Protein AF-A0A918PN76-F1 (afdb_monomer_lite)

InterPro domains:
  IPR032578 Protein of unknown function DUF4919 [PF16266] (58-131)

Foldseek 3Di:
DDDDDDDDDDDDDDDDDDDDDDDDDDDDDDDDDDDDDDDPPDPPPPPDDQDPLQPQQVVQADQQDQVRAREQQDQAPVVSVVNVVSVCVSVQWAFDDWDWDDDPQWIKIWTFTANPVPRDTGIGIYTPRNHPPPPD

Organism: NCBI:txid1256513

pLDDT: mean 77.11, std 23.77, range [35.56, 98.69]

Structure (mmCIF, N/CA/C/O backbone):
data_AF-A0A918PN76-F1
#
_entry.id   AF-A0A918PN76-F1
#
loop_
_atom_site.group_PDB
_atom_site.id
_atom_site.type_symbol
_atom_site.label_atom_id
_atom_site.label_alt_id
_atom_site.label_comp_id
_atom_site.label_asym_id
_atom_site.label_entity_id
_atom_site.label_seq_id
_atom_site.pdbx_PDB_ins_code
_atom_site.Cartn_x
_atom_site.Cartn_y
_atom_site.Cartn_z
_atom_site.occupancy
_atom_site.B_iso_or_equiv
_atom_site.auth_seq_id
_atom_site.auth_comp_id
_atom_site.auth_asym_id
_atom_site.auth_atom_id
_atom_site.pdbx_PDB_model_num
ATOM 1 N N . MET A 1 1 ? 35.499 -29.629 -11.070 1.00 46.00 1 MET A N 1
ATOM 2 C CA . MET A 1 1 ? 34.924 -28.483 -10.336 1.00 46.00 1 MET A CA 1
ATOM 3 C C . MET A 1 1 ? 33.610 -28.956 -9.753 1.00 46.00 1 MET A C 1
ATOM 5 O O . MET A 1 1 ? 32.691 -29.232 -10.508 1.00 46.00 1 MET A O 1
ATOM 9 N N . VAL A 1 2 ? 33.601 -29.216 -8.449 1.00 41.53 2 VAL A N 1
ATOM 10 C CA . VAL A 1 2 ? 32.483 -29.831 -7.723 1.00 41.53 2 VAL A CA 1
ATOM 11 C C . VAL A 1 2 ? 31.626 -28.704 -7.151 1.00 41.53 2 VAL A C 1
ATOM 13 O O . VAL A 1 2 ? 32.157 -27.819 -6.484 1.00 41.53 2 VAL A O 1
ATOM 16 N N . TYR A 1 3 ? 30.331 -28.716 -7.469 1.00 43.75 3 TYR A N 1
ATOM 17 C CA . TYR A 1 3 ? 29.317 -27.878 -6.834 1.00 43.75 3 TYR A CA 1
ATOM 18 C C . TYR A 1 3 ? 29.061 -28.418 -5.427 1.00 43.75 3 TYR A C 1
ATOM 20 O O . TYR A 1 3 ? 28.580 -29.539 -5.288 1.00 43.75 3 TYR A O 1
ATOM 28 N N . ASP A 1 4 ? 29.357 -27.619 -4.408 1.00 40.03 4 ASP A N 1
ATOM 29 C CA . ASP A 1 4 ? 28.970 -27.902 -3.028 1.00 40.03 4 ASP A CA 1
ATOM 30 C C . ASP A 1 4 ? 28.510 -26.588 -2.385 1.00 40.03 4 ASP A C 1
ATOM 32 O O . ASP A 1 4 ? 29.294 -25.777 -1.896 1.00 40.03 4 ASP A O 1
ATOM 36 N N . GLY A 1 5 ? 27.216 -26.312 -2.533 1.00 43.31 5 GLY A N 1
ATOM 37 C CA . GLY A 1 5 ? 26.545 -25.108 -2.051 1.00 43.31 5 GLY A CA 1
ATOM 38 C C . GLY A 1 5 ? 25.352 -25.513 -1.202 1.00 43.31 5 GLY A C 1
ATOM 39 O O . GLY A 1 5 ? 24.211 -25.465 -1.650 1.00 43.31 5 GLY A O 1
ATOM 40 N N . ILE A 1 6 ? 25.648 -25.991 0.003 1.00 51.38 6 ILE A N 1
ATOM 41 C CA . ILE A 1 6 ? 24.694 -26.469 1.002 1.00 51.38 6 ILE A CA 1
ATOM 42 C C . ILE A 1 6 ? 23.685 -25.362 1.346 1.00 51.38 6 ILE A C 1
ATOM 44 O O . ILE A 1 6 ? 24.039 -24.317 1.894 1.00 51.38 6 ILE A O 1
ATOM 48 N N . MET A 1 7 ? 22.406 -25.631 1.062 1.00 40.00 7 MET A N 1
ATOM 49 C CA . MET A 1 7 ? 21.265 -24.864 1.558 1.00 40.00 7 MET A CA 1
ATOM 50 C C . MET A 1 7 ? 21.277 -24.821 3.092 1.00 40.00 7 MET A C 1
ATOM 52 O O . MET A 1 7 ? 21.154 -25.851 3.758 1.00 40.00 7 MET A O 1
ATOM 56 N N . ARG A 1 8 ? 21.336 -23.620 3.672 1.00 44.50 8 ARG A N 1
ATOM 57 C CA . ARG A 1 8 ? 20.983 -23.394 5.080 1.00 44.50 8 ARG A CA 1
ATOM 58 C C . ARG A 1 8 ? 19.492 -23.071 5.181 1.00 44.50 8 ARG A C 1
ATOM 60 O O . ARG A 1 8 ? 19.080 -21.925 5.047 1.00 44.50 8 ARG A O 1
ATOM 67 N N . MET A 1 9 ? 18.689 -24.101 5.447 1.00 35.56 9 MET A N 1
ATOM 68 C CA . MET A 1 9 ? 17.314 -23.966 5.940 1.00 35.56 9 MET A CA 1
ATOM 69 C C . MET A 1 9 ? 17.349 -23.401 7.365 1.00 35.56 9 MET A C 1
ATOM 71 O O . MET A 1 9 ? 17.736 -24.097 8.304 1.00 35.56 9 MET A O 1
ATOM 75 N N . SER A 1 10 ? 16.947 -22.141 7.531 1.00 38.66 10 SER A N 1
ATOM 76 C CA . SER A 1 10 ? 16.732 -21.549 8.852 1.00 38.66 10 SER A CA 1
ATOM 77 C C . SER A 1 10 ? 15.364 -21.987 9.375 1.00 38.66 10 SER A C 1
ATOM 79 O O . SER A 1 10 ? 14.321 -21.529 8.913 1.00 38.66 10 SER A O 1
ATOM 81 N N . ARG A 1 11 ? 15.369 -22.940 10.309 1.00 47.28 11 ARG A N 1
ATOM 82 C CA . ARG A 1 11 ? 14.198 -23.329 11.099 1.00 47.28 11 ARG A CA 1
ATOM 83 C C . ARG A 1 11 ? 14.066 -22.329 12.244 1.00 47.28 11 ARG A C 1
ATOM 85 O O . ARG A 1 11 ? 14.839 -22.400 13.196 1.00 47.28 11 ARG A O 1
ATOM 92 N N . ILE A 1 12 ? 13.109 -21.408 12.161 1.00 42.97 12 ILE A N 1
ATOM 93 C CA . ILE A 1 12 ? 12.732 -20.583 13.312 1.00 42.97 12 ILE A CA 1
ATOM 94 C C . ILE A 1 12 ? 11.656 -21.341 14.085 1.00 42.97 12 ILE A C 1
ATOM 96 O O . ILE A 1 12 ? 10.514 -21.483 13.656 1.00 42.97 12 ILE A O 1
ATOM 100 N N . THR A 1 13 ? 12.097 -21.896 15.207 1.00 41.94 13 THR A N 1
ATOM 101 C CA . THR A 1 13 ? 11.299 -22.585 16.214 1.00 41.94 13 THR A CA 1
ATOM 102 C C . THR A 1 13 ? 10.292 -21.628 16.851 1.00 41.94 13 THR A C 1
ATOM 104 O O . THR A 1 13 ? 10.656 -20.581 17.380 1.00 41.94 13 THR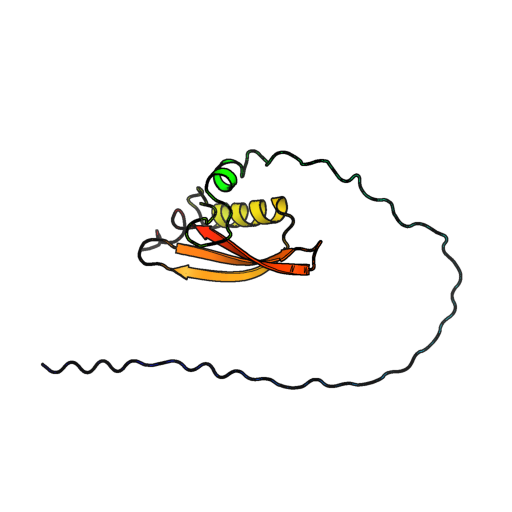 A O 1
ATOM 107 N N . LEU A 1 14 ? 9.026 -22.040 16.821 1.00 44.12 14 LEU A N 1
ATOM 108 C CA . LEU A 1 14 ? 7.902 -21.480 17.563 1.00 44.12 14 LEU A CA 1
ATOM 109 C C . LEU A 1 14 ? 8.144 -21.658 19.075 1.00 44.12 14 LEU A C 1
ATOM 111 O O . LEU A 1 14 ? 8.306 -22.789 19.533 1.00 44.12 14 LEU A O 1
ATOM 115 N N . ALA A 1 15 ? 8.143 -20.575 19.853 1.00 49.81 15 ALA A N 1
ATOM 116 C CA . ALA A 1 15 ? 8.140 -20.638 21.315 1.00 49.81 15 ALA A CA 1
ATOM 117 C C . ALA A 1 15 ? 6.801 -20.114 21.853 1.00 49.81 15 ALA A C 1
ATOM 119 O O . ALA A 1 15 ? 6.561 -18.913 21.935 1.00 49.81 15 ALA A O 1
ATOM 120 N N . PHE A 1 16 ? 5.926 -21.060 22.191 1.00 42.28 16 PHE A N 1
ATOM 121 C CA . PHE A 1 16 ? 4.761 -20.878 23.052 1.00 42.28 16 PHE A CA 1
ATOM 122 C C . PHE A 1 16 ? 5.245 -20.790 24.502 1.00 42.28 16 PHE A C 1
ATOM 124 O O . PHE A 1 16 ? 5.805 -21.772 24.991 1.00 42.28 16 PHE A O 1
ATOM 131 N N . THR A 1 17 ? 4.965 -19.693 25.214 1.00 40.66 17 THR A N 1
ATOM 132 C CA . THR A 1 17 ? 5.118 -19.684 26.677 1.00 40.66 17 THR A CA 1
ATOM 133 C C . THR A 1 17 ? 4.065 -18.822 27.381 1.00 40.66 17 THR A C 1
ATOM 135 O O . THR A 1 17 ? 4.049 -17.604 27.262 1.00 40.66 17 THR A O 1
ATOM 138 N N . ALA A 1 18 ? 3.253 -19.544 28.158 1.00 47.88 18 ALA A N 1
ATOM 139 C CA . ALA A 1 18 ? 2.610 -19.234 29.439 1.00 47.88 18 ALA A CA 1
ATOM 140 C C . ALA A 1 18 ? 1.563 -18.108 29.565 1.00 47.88 18 ALA A C 1
ATOM 142 O O . ALA A 1 18 ? 1.856 -16.932 29.755 1.00 47.88 18 ALA A O 1
ATOM 143 N N . PHE A 1 19 ? 0.318 -18.575 29.672 1.00 36.75 19 PHE A N 1
ATOM 144 C CA . PHE A 1 19 ? -0.790 -17.968 30.404 1.00 36.75 19 PHE A CA 1
ATOM 145 C C . PHE A 1 19 ? -0.512 -18.042 31.920 1.00 36.75 19 PHE A C 1
ATOM 147 O O . PHE A 1 19 ? -0.286 -19.134 32.444 1.00 36.75 19 PHE A O 1
ATOM 154 N N . VAL A 1 20 ? -0.554 -16.911 32.634 1.00 51.00 20 VAL A N 1
ATOM 155 C CA . VAL A 1 20 ? -0.624 -16.870 34.106 1.00 51.00 20 VAL A CA 1
ATOM 156 C C . VAL A 1 20 ? -1.899 -16.136 34.506 1.00 51.00 20 VAL A C 1
ATOM 158 O O . VAL A 1 20 ? -2.064 -14.948 34.241 1.00 51.00 20 VAL A O 1
ATOM 161 N N . LEU A 1 21 ? -2.797 -16.884 35.144 1.00 44.28 21 LEU A N 1
ATOM 162 C CA . LEU A 1 21 ? -4.019 -16.411 35.780 1.00 44.28 21 LEU A CA 1
ATOM 163 C C . LEU A 1 21 ? -3.691 -15.975 37.215 1.00 44.28 21 LEU A C 1
ATOM 165 O O . LEU A 1 21 ? -3.164 -16.774 37.988 1.00 44.28 21 LEU A O 1
ATOM 169 N N . ALA A 1 22 ? -4.053 -14.751 37.592 1.00 45.09 22 ALA A N 1
ATOM 170 C CA . ALA A 1 22 ? -4.112 -14.331 38.990 1.00 45.09 22 ALA A CA 1
ATOM 171 C C . ALA A 1 22 ? -5.427 -13.572 39.251 1.00 45.09 22 ALA A C 1
ATOM 173 O O . ALA A 1 22 ? -5.729 -12.633 38.512 1.00 45.09 22 ALA A O 1
ATOM 174 N N . PRO A 1 23 ? -6.217 -13.945 40.276 1.00 50.72 23 PRO A N 1
ATOM 175 C CA . PRO A 1 23 ? -7.372 -13.174 40.710 1.00 50.72 23 PRO A CA 1
ATOM 176 C C . PRO A 1 23 ? -6.929 -12.113 41.725 1.00 50.72 23 PRO A C 1
ATOM 178 O O . PRO A 1 23 ? -6.271 -12.431 42.714 1.00 50.72 23 PRO A O 1
ATOM 181 N N . MET A 1 24 ? -7.319 -10.855 41.518 1.00 47.19 24 MET A N 1
ATOM 182 C CA . MET A 1 24 ? -7.254 -9.835 42.564 1.00 47.19 24 MET A CA 1
ATOM 183 C C . MET A 1 24 ? -8.592 -9.122 42.710 1.00 47.19 24 MET A C 1
ATOM 185 O O . MET A 1 24 ? -9.282 -8.806 41.745 1.00 47.19 24 MET A O 1
ATOM 189 N N . SER A 1 25 ? -8.946 -8.977 43.979 1.00 47.06 25 SER A N 1
ATOM 190 C CA . SER A 1 25 ? -10.267 -8.733 44.521 1.00 47.06 25 SER A CA 1
ATOM 191 C C . SER A 1 25 ? -10.887 -7.394 44.142 1.00 47.06 25 SER A C 1
ATOM 193 O O . SER A 1 25 ? -10.232 -6.357 44.055 1.00 47.06 25 SER A O 1
ATOM 195 N N . ILE A 1 26 ? -12.210 -7.453 44.036 1.00 48.50 26 ILE A N 1
ATOM 196 C CA . ILE A 1 26 ? -13.152 -6.339 44.004 1.00 48.50 26 ILE A CA 1
ATOM 197 C C . ILE A 1 26 ? -12.995 -5.503 45.281 1.00 48.50 26 ILE A C 1
ATOM 199 O O . ILE A 1 26 ? -13.172 -6.013 46.387 1.00 48.50 26 ILE A O 1
ATOM 203 N N . SER A 1 27 ? -12.727 -4.207 45.124 1.00 50.84 27 SER A N 1
ATOM 204 C CA . SER A 1 27 ? -12.984 -3.204 46.158 1.00 50.84 27 SER A CA 1
ATOM 205 C C . SER A 1 27 ? -13.986 -2.202 45.597 1.00 50.84 27 SER A C 1
ATOM 207 O O . SER A 1 27 ? -13.683 -1.432 44.685 1.00 50.84 27 SER A O 1
ATOM 209 N N . ALA A 1 28 ? -15.217 -2.277 46.100 1.00 42.75 28 ALA A N 1
ATOM 210 C CA . ALA A 1 28 ? -16.298 -1.372 45.756 1.00 42.75 28 ALA A CA 1
ATOM 211 C C . ALA A 1 28 ? -16.092 -0.026 46.467 1.00 42.75 28 ALA A C 1
ATOM 213 O O . ALA A 1 28 ? -16.050 0.041 47.695 1.00 42.75 28 ALA A O 1
ATOM 214 N N . ARG A 1 29 ? -16.012 1.060 45.696 1.00 59.09 29 ARG A N 1
ATOM 215 C CA . ARG A 1 29 ? -16.248 2.425 46.181 1.00 59.09 29 ARG A CA 1
ATOM 216 C C . ARG A 1 29 ? -17.569 2.919 45.589 1.00 59.09 29 ARG A C 1
ATOM 218 O O . ARG A 1 29 ? -17.695 2.891 44.367 1.00 59.09 29 ARG A O 1
ATOM 225 N N . PRO A 1 30 ? -18.528 3.395 46.399 1.00 50.41 30 PRO A N 1
ATOM 226 C CA . PRO A 1 30 ? -19.663 4.137 45.885 1.00 50.41 30 PRO A CA 1
ATOM 227 C C . PRO A 1 30 ? -19.267 5.615 45.784 1.00 50.41 30 PRO A C 1
ATOM 229 O O . PRO A 1 30 ? -18.842 6.222 46.767 1.00 50.41 30 PRO A O 1
ATOM 232 N N . ALA A 1 31 ? -19.403 6.201 44.601 1.00 51.53 31 ALA A N 1
ATOM 233 C CA . ALA A 1 31 ? -19.456 7.647 44.439 1.00 51.53 31 ALA A CA 1
ATOM 234 C C . ALA A 1 31 ? -20.526 7.972 43.394 1.00 51.53 31 ALA A C 1
ATOM 236 O O . ALA A 1 31 ? -20.573 7.381 42.319 1.00 51.53 31 ALA A O 1
ATOM 237 N N . LEU A 1 32 ? -21.431 8.846 43.814 1.00 44.53 32 LEU A N 1
ATOM 238 C CA . LEU A 1 32 ? -22.653 9.282 43.160 1.00 44.53 32 LEU A CA 1
ATOM 239 C C . LEU A 1 32 ? -22.444 9.870 41.753 1.00 44.53 32 LEU A C 1
ATOM 241 O O . LEU A 1 32 ? -21.602 10.737 41.570 1.00 44.53 32 LEU A O 1
ATOM 245 N N . ALA A 1 33 ? -23.321 9.426 40.849 1.00 48.94 33 ALA A N 1
ATOM 246 C CA . ALA A 1 33 ? -24.021 10.170 39.797 1.00 48.94 33 ALA A CA 1
ATOM 247 C C . ALA A 1 33 ? -23.233 11.132 38.886 1.00 48.94 33 ALA A C 1
ATOM 249 O O . ALA A 1 33 ? -22.952 12.260 39.273 1.00 48.94 33 ALA A O 1
ATOM 250 N N . GLU A 1 34 ? -23.142 10.767 37.603 1.00 50.19 34 GLU A N 1
ATOM 251 C CA . GLU A 1 34 ? -23.451 11.701 36.514 1.00 50.19 34 GLU A CA 1
ATOM 252 C C . GLU A 1 34 ? -24.435 11.038 35.526 1.00 50.19 34 GLU A C 1
ATOM 254 O O . GLU A 1 34 ? -24.332 9.832 35.273 1.00 50.19 34 GLU A O 1
ATOM 259 N N . PRO A 1 35 ? -25.446 11.783 35.045 1.00 53.50 35 PRO A N 1
ATOM 260 C CA . PRO A 1 35 ? -26.540 11.266 34.236 1.00 53.50 35 PRO A CA 1
ATOM 261 C C . PRO A 1 35 ? -26.137 11.079 32.769 1.00 53.50 35 PRO A C 1
ATOM 263 O O . PRO A 1 35 ? -25.504 11.940 32.168 1.00 53.50 35 PRO A O 1
ATOM 266 N N . ASP A 1 36 ? -26.565 9.950 32.212 1.00 52.66 36 ASP A N 1
ATOM 267 C CA . A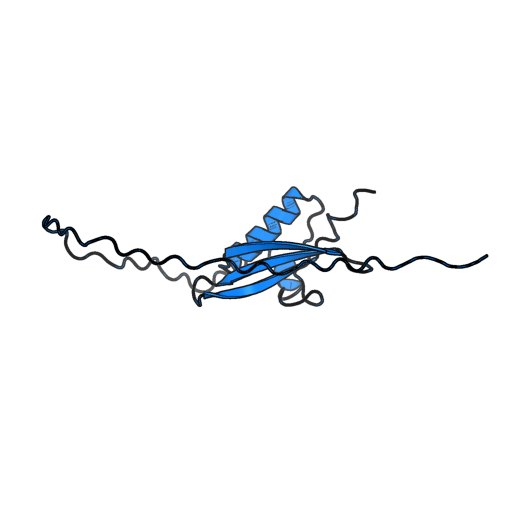SP A 1 36 ? -27.163 9.819 30.879 1.00 52.66 36 ASP A CA 1
ATOM 268 C C . ASP A 1 36 ? -26.623 10.762 29.780 1.00 52.66 36 ASP A C 1
ATOM 270 O O . ASP A 1 36 ? -27.219 11.789 29.455 1.00 52.66 36 ASP A O 1
ATOM 274 N N . ALA A 1 37 ? -25.483 10.403 29.180 1.00 49.66 37 ALA A N 1
ATOM 275 C CA . ALA A 1 37 ? -25.040 10.986 27.912 1.00 49.66 37 ALA A CA 1
ATOM 276 C C . ALA A 1 37 ? -24.116 10.036 27.131 1.00 49.66 37 ALA A C 1
ATOM 278 O O . ALA A 1 37 ? -22.916 10.262 26.986 1.00 49.66 37 ALA A O 1
ATOM 279 N N . ALA A 1 38 ? -24.692 8.986 26.553 1.00 51.88 38 ALA A N 1
ATOM 280 C CA . ALA A 1 38 ? -24.213 8.449 25.283 1.00 51.88 38 ALA A CA 1
ATOM 281 C C . ALA A 1 38 ? -25.439 8.097 24.425 1.00 51.88 38 ALA A C 1
ATOM 283 O O . ALA A 1 38 ? -26.409 7.591 24.984 1.00 51.88 38 ALA A O 1
ATOM 284 N N . PRO A 1 39 ? -25.435 8.321 23.098 1.00 49.19 39 PRO A N 1
ATOM 285 C CA . PRO A 1 39 ? -24.285 8.614 22.248 1.00 49.19 39 PRO A CA 1
ATOM 286 C C . PRO A 1 39 ? -24.487 9.895 21.416 1.00 49.19 39 PRO A C 1
ATOM 288 O O . PRO A 1 39 ? -25.445 10.006 20.653 1.00 49.19 39 PRO A O 1
ATOM 291 N N . SER A 1 40 ? -23.537 10.835 21.443 1.00 46.34 40 SER A N 1
ATOM 292 C CA . SER A 1 40 ? -23.401 11.737 20.293 1.00 46.34 40 SER A CA 1
ATOM 293 C C . SER A 1 40 ? -22.722 10.935 19.190 1.00 46.34 40 SER A C 1
ATOM 295 O O . SER A 1 40 ? -21.497 10.907 19.069 1.00 46.34 40 SER A O 1
ATOM 297 N N . ALA A 1 41 ? -23.533 10.175 18.454 1.00 49.84 41 ALA A N 1
ATOM 298 C CA . ALA A 1 41 ? -23.144 9.643 17.168 1.00 49.84 41 ALA A CA 1
ATOM 299 C C . ALA A 1 41 ? -22.721 10.845 16.319 1.00 49.84 41 ALA A C 1
ATOM 301 O O . ALA A 1 41 ? -23.560 11.621 15.857 1.00 49.84 41 ALA A O 1
ATOM 302 N N . ALA A 1 42 ? -21.408 11.025 16.158 1.00 52.31 42 ALA A N 1
ATOM 303 C CA . ALA A 1 42 ? -20.885 11.878 15.109 1.00 52.31 42 ALA A CA 1
ATOM 304 C C . ALA A 1 42 ? -21.600 11.474 13.809 1.00 52.31 42 ALA A C 1
ATOM 306 O O . ALA A 1 42 ? -21.777 10.271 13.580 1.00 52.31 42 ALA A O 1
ATOM 307 N N . PRO A 1 43 ? -22.069 12.439 13.000 1.00 45.47 43 PRO A N 1
ATOM 308 C CA . PRO A 1 43 ? -22.827 12.126 11.804 1.00 45.47 43 PRO A CA 1
ATOM 309 C C . PRO A 1 43 ? -22.020 11.129 10.981 1.00 45.47 43 PRO A C 1
ATOM 311 O O . PRO A 1 43 ? -20.866 11.385 10.634 1.00 45.47 43 PRO A O 1
ATOM 314 N N . VAL A 1 44 ? -22.622 9.968 10.728 1.00 50.41 44 VAL A N 1
ATOM 315 C CA . VAL A 1 44 ? -22.104 8.981 9.789 1.00 50.41 44 VAL A CA 1
ATOM 316 C C . VAL A 1 44 ? -22.086 9.699 8.447 1.00 50.41 44 VAL A C 1
ATOM 318 O O . VAL A 1 44 ? -23.123 9.841 7.802 1.00 50.41 44 VAL A O 1
ATOM 321 N N . GLN A 1 45 ? -20.940 10.286 8.093 1.00 48.38 45 GLN A N 1
ATOM 322 C CA . GLN A 1 45 ? -20.810 10.973 6.820 1.00 48.38 45 GLN A CA 1
ATOM 323 C C . GLN A 1 45 ? -21.018 9.926 5.723 1.00 48.38 45 GLN A C 1
ATOM 325 O O . GLN A 1 45 ? -20.309 8.913 5.722 1.00 48.38 45 GLN A O 1
ATOM 330 N N . PRO A 1 46 ? -21.993 10.144 4.829 1.00 48.44 46 PRO A N 1
ATOM 331 C CA . PRO A 1 46 ? -22.230 9.262 3.702 1.00 48.44 46 PRO A CA 1
ATOM 332 C C . PRO A 1 46 ? -20.989 9.281 2.812 1.00 48.44 46 PRO A C 1
ATOM 334 O O . PRO A 1 46 ? -20.437 10.356 2.581 1.00 48.44 46 PRO A O 1
ATOM 337 N N . ASP A 1 47 ? -20.553 8.092 2.390 1.00 57.34 47 ASP A N 1
ATOM 338 C CA . ASP A 1 47 ? -19.533 7.782 1.380 1.00 57.34 47 ASP A CA 1
ATOM 339 C C . ASP A 1 47 ? -18.837 9.009 0.777 1.00 57.34 47 ASP A C 1
ATOM 341 O O . ASP A 1 47 ? -19.155 9.476 -0.320 1.00 57.34 47 ASP A O 1
ATOM 345 N N . ALA A 1 48 ? -17.890 9.572 1.532 1.00 63.06 48 ALA A N 1
ATOM 346 C CA . ALA A 1 48 ? -17.062 10.651 1.032 1.00 63.06 48 ALA A CA 1
ATOM 347 C C . ALA A 1 48 ? -16.261 10.091 -0.144 1.00 63.06 48 ALA A C 1
ATOM 349 O O . ALA A 1 48 ? -15.470 9.163 0.029 1.00 63.06 48 ALA A O 1
ATOM 350 N N . ALA A 1 49 ? -16.498 10.640 -1.338 1.00 73.50 49 ALA A N 1
ATOM 351 C CA . ALA A 1 49 ? -15.705 10.331 -2.516 1.00 73.50 49 ALA A CA 1
ATOM 352 C C . ALA A 1 49 ? -14.211 10.382 -2.164 1.00 73.50 49 ALA A C 1
ATOM 354 O O . ALA A 1 49 ? -13.783 11.251 -1.395 1.00 73.50 49 ALA A O 1
ATOM 355 N N . ALA A 1 50 ? -13.435 9.449 -2.720 1.00 79.75 50 ALA A N 1
ATOM 356 C CA . ALA A 1 50 ? -12.005 9.369 -2.466 1.00 79.75 50 ALA A CA 1
ATOM 357 C C . ALA A 1 50 ? -11.328 10.741 -2.620 1.00 79.75 50 ALA A C 1
ATOM 359 O O . ALA A 1 50 ? -11.623 11.470 -3.576 1.00 79.75 50 ALA A O 1
ATOM 360 N N . PRO A 1 51 ? -10.415 11.117 -1.705 1.00 88.62 51 PRO A N 1
ATOM 361 C CA . PRO A 1 51 ? -9.695 12.362 -1.851 1.00 88.62 51 PRO A CA 1
ATOM 362 C C . PRO A 1 51 ? -8.855 12.319 -3.133 1.00 88.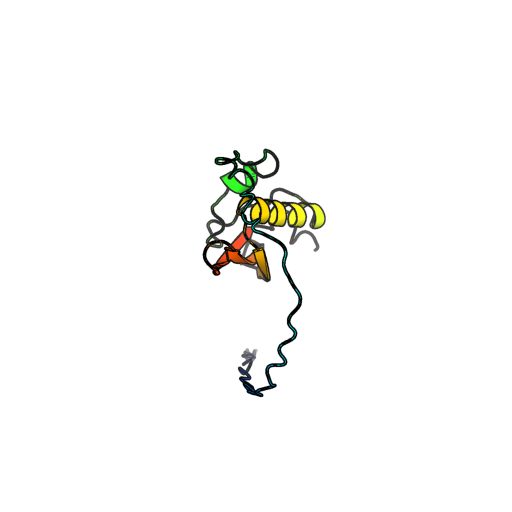62 51 PRO A C 1
ATOM 364 O O . PRO A 1 51 ? -8.312 11.281 -3.530 1.00 88.62 51 PRO A O 1
ATOM 367 N N . LYS A 1 52 ? -8.750 13.474 -3.802 1.00 91.12 52 LYS A N 1
ATOM 368 C CA . LYS A 1 52 ? -8.023 13.606 -5.079 1.00 91.12 52 LYS A CA 1
ATOM 369 C C . LYS A 1 52 ? -6.571 13.129 -4.977 1.00 91.12 52 LYS A C 1
ATOM 371 O O . LYS A 1 52 ? -6.018 12.660 -5.963 1.00 91.12 52 LYS A O 1
ATOM 376 N N . SER A 1 53 ? -5.988 13.236 -3.787 1.00 93.06 53 SER A N 1
ATOM 377 C CA . SER A 1 53 ? -4.623 12.844 -3.442 1.00 93.06 53 SER A CA 1
ATOM 378 C C . SER A 1 53 ? -4.347 11.342 -3.498 1.00 93.06 53 SER A C 1
ATOM 380 O O . SER A 1 53 ? -3.174 11.002 -3.592 1.00 93.06 53 SER A O 1
ATOM 382 N N . ILE A 1 54 ? -5.364 10.472 -3.434 1.00 96.38 54 ILE A N 1
ATOM 383 C CA . ILE A 1 54 ? -5.193 9.002 -3.510 1.00 96.38 54 ILE A CA 1
ATOM 384 C C . ILE A 1 54 ? -5.994 8.356 -4.644 1.00 96.38 54 ILE A C 1
ATOM 386 O O . ILE A 1 54 ? -6.091 7.135 -4.752 1.00 96.38 54 ILE A O 1
ATOM 390 N N . THR A 1 55 ? -6.669 9.166 -5.463 1.00 96.62 55 THR A N 1
ATOM 391 C CA . THR A 1 55 ? -7.603 8.652 -6.476 1.00 96.62 55 THR A CA 1
ATOM 392 C C . THR A 1 55 ? -6.885 7.786 -7.513 1.00 96.62 55 THR A C 1
ATOM 394 O O . THR A 1 55 ? -7.451 6.808 -7.995 1.00 96.62 55 THR A O 1
ATOM 397 N N . LYS A 1 56 ? -5.636 8.126 -7.849 1.00 97.50 56 LYS A N 1
ATOM 398 C CA . LYS A 1 56 ? -4.842 7.389 -8.836 1.00 97.50 56 LYS A CA 1
ATOM 399 C C . LYS A 1 56 ? -4.429 6.017 -8.297 1.00 97.50 56 LYS A C 1
ATOM 401 O O . LYS A 1 56 ? -4.521 5.023 -9.009 1.00 97.50 56 LYS A O 1
ATOM 406 N N . GLU A 1 57 ? -4.032 5.971 -7.035 1.00 97.88 57 GLU A N 1
ATOM 407 C CA . GLU A 1 57 ? -3.647 4.775 -6.297 1.00 97.88 57 GLU A CA 1
ATOM 408 C C . GLU A 1 57 ? -4.854 3.846 -6.172 1.00 97.88 57 GLU A C 1
ATOM 410 O O . GLU A 1 57 ? -4.788 2.693 -6.585 1.00 97.88 57 GLU A O 1
ATOM 415 N N . LEU A 1 58 ? -6.003 4.359 -5.723 1.00 97.38 58 LEU A N 1
ATOM 416 C CA . LEU A 1 58 ? -7.235 3.572 -5.603 1.00 97.38 58 LEU A CA 1
ATOM 417 C C . LEU A 1 58 ? -7.758 3.044 -6.947 1.00 97.38 58 LEU A C 1
ATOM 419 O O . LEU A 1 58 ? -8.448 2.031 -6.975 1.00 97.38 58 LEU A O 1
ATOM 423 N N . ALA A 1 59 ? -7.441 3.708 -8.061 1.00 97.56 59 ALA A N 1
ATOM 424 C CA . ALA A 1 59 ? -7.793 3.235 -9.398 1.00 97.56 59 ALA A CA 1
ATOM 425 C C . ALA A 1 59 ? -6.854 2.131 -9.922 1.00 97.56 59 ALA A C 1
ATOM 427 O O . ALA A 1 59 ? -7.171 1.490 -10.922 1.00 97.56 59 ALA A O 1
ATOM 428 N N . SER A 1 60 ? -5.701 1.916 -9.281 1.00 98.06 60 SER A N 1
ATOM 429 C CA . SER A 1 60 ? -4.687 0.959 -9.746 1.00 98.06 60 SER A CA 1
ATOM 430 C C . SER A 1 60 ? -4.952 -0.490 -9.326 1.00 98.06 60 SER A C 1
ATOM 432 O O . SER A 1 60 ? -4.455 -1.407 -9.977 1.00 98.06 60 SER A O 1
ATOM 434 N N . GLY A 1 61 ? -5.743 -0.712 -8.273 1.00 97.56 61 GLY A N 1
ATOM 435 C CA . GLY A 1 61 ? -5.949 -2.038 -7.697 1.00 97.56 61 GLY A CA 1
ATOM 436 C C . GLY A 1 61 ? -6.909 -2.033 -6.509 1.00 97.56 61 GLY A C 1
ATOM 437 O O . GLY A 1 61 ? -7.611 -1.055 -6.273 1.00 97.56 61 GLY A O 1
ATOM 438 N N . ASP A 1 62 ? -6.949 -3.142 -5.768 1.00 97.69 62 ASP A N 1
ATOM 439 C CA . ASP A 1 62 ? -7.769 -3.298 -4.555 1.00 97.69 62 ASP A CA 1
ATOM 440 C C . ASP A 1 62 ? -6.959 -3.657 -3.295 1.00 97.69 62 ASP A C 1
ATOM 442 O O . ASP A 1 62 ? -7.515 -3.773 -2.199 1.00 97.69 62 ASP A O 1
ATOM 446 N N . GLY A 1 63 ? -5.646 -3.836 -3.446 1.00 97.62 63 GLY A N 1
ATOM 447 C CA . GLY A 1 63 ? -4.701 -4.108 -2.374 1.00 97.62 63 GLY A CA 1
ATOM 448 C C . GLY A 1 63 ? -4.824 -5.489 -1.735 1.00 97.62 63 GLY A C 1
ATOM 449 O O . GLY A 1 63 ? -4.155 -5.727 -0.737 1.00 97.62 63 GLY A O 1
ATOM 450 N N . LYS A 1 64 ? -5.655 -6.411 -2.239 1.00 97.94 64 LYS A N 1
ATOM 451 C CA . LYS A 1 64 ? -5.869 -7.716 -1.575 1.00 97.94 64 LYS A CA 1
ATOM 452 C C . LYS A 1 64 ? -4.759 -8.730 -1.835 1.00 97.94 64 LYS A C 1
ATOM 454 O O . LYS A 1 64 ? -4.582 -9.665 -1.055 1.00 97.94 64 LYS A O 1
ATOM 459 N N . THR A 1 65 ? -4.034 -8.571 -2.936 1.00 97.69 65 THR A N 1
ATOM 460 C CA . THR A 1 65 ? -2.948 -9.462 -3.362 1.00 97.69 65 THR A CA 1
ATOM 461 C C . THR A 1 65 ? -1.813 -8.646 -3.973 1.00 97.69 65 THR A C 1
ATOM 463 O O . THR A 1 65 ? -2.028 -7.501 -4.356 1.00 97.69 65 THR A O 1
ATOM 466 N N . GLN A 1 66 ? -0.633 -9.243 -4.160 1.00 96.50 66 GLN A N 1
ATOM 467 C CA . GLN A 1 66 ? 0.463 -8.604 -4.907 1.00 96.50 66 GLN A CA 1
ATOM 468 C C . GLN A 1 66 ? 0.048 -8.187 -6.329 1.00 96.50 66 GLN A C 1
ATOM 470 O O . GLN A 1 66 ? 0.415 -7.113 -6.793 1.00 96.50 66 GLN A O 1
ATOM 475 N N . ALA A 1 67 ? -0.752 -9.011 -7.015 1.00 96.38 67 ALA A N 1
ATOM 476 C CA . ALA A 1 67 ? -1.201 -8.741 -8.383 1.00 96.38 67 ALA A CA 1
ATOM 477 C C . ALA A 1 67 ? -2.193 -7.570 -8.476 1.00 96.38 67 ALA A C 1
ATOM 479 O O . ALA A 1 67 ? -2.328 -6.963 -9.535 1.00 96.38 67 ALA A O 1
ATOM 480 N N . THR A 1 68 ? -2.885 -7.267 -7.377 1.00 97.88 68 THR A N 1
ATOM 481 C CA . THR A 1 68 ? -3.869 -6.183 -7.279 1.00 97.88 68 THR A CA 1
ATOM 482 C C . THR A 1 68 ? -3.436 -5.100 -6.296 1.00 97.88 68 THR A C 1
ATOM 484 O O . THR A 1 68 ? -4.281 -4.340 -5.824 1.00 97.88 68 THR A O 1
ATOM 487 N N . ALA A 1 69 ? -2.142 -5.038 -5.967 1.00 98.19 69 ALA A N 1
ATOM 488 C CA . ALA A 1 69 ? -1.583 -4.074 -5.032 1.00 98.19 69 ALA A CA 1
ATOM 489 C C . ALA A 1 69 ? -1.895 -2.634 -5.466 1.00 98.19 69 ALA A C 1
ATOM 491 O O . ALA A 1 69 ? -1.944 -2.336 -6.661 1.00 98.19 69 ALA A O 1
ATOM 492 N N . TYR A 1 70 ? -2.084 -1.736 -4.501 1.00 98.50 70 TYR A N 1
ATOM 493 C CA . TYR A 1 70 ? -2.174 -0.311 -4.808 1.00 98.50 70 TYR A CA 1
ATOM 494 C C . TYR A 1 70 ? -0.796 0.188 -5.245 1.00 98.50 70 TYR A C 1
ATOM 496 O O . TYR A 1 70 ? 0.168 0.084 -4.492 1.00 98.50 70 TYR A O 1
ATOM 504 N N . VAL A 1 71 ? -0.693 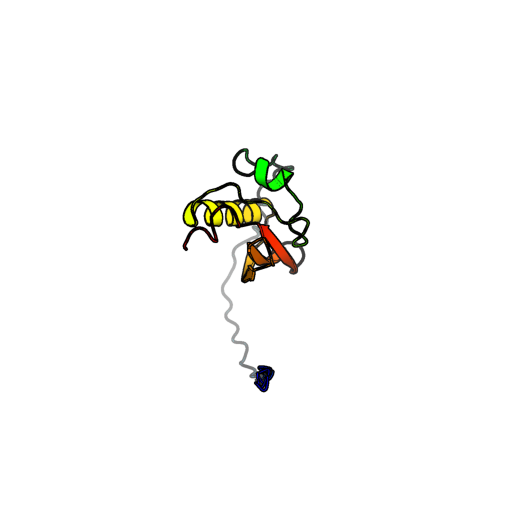0.723 -6.457 1.00 98.12 71 VAL A N 1
ATOM 505 C CA . VAL A 1 71 ? 0.551 1.304 -6.968 1.00 98.12 71 VAL A CA 1
ATOM 506 C C . VAL A 1 71 ? 0.747 2.677 -6.352 1.00 98.12 71 VAL A C 1
ATOM 508 O O . VAL A 1 71 ? -0.097 3.552 -6.536 1.00 98.12 71 VAL A O 1
ATOM 511 N N . ILE A 1 72 ? 1.872 2.878 -5.668 1.00 97.75 72 ILE A N 1
ATOM 512 C CA . ILE A 1 72 ? 2.253 4.181 -5.129 1.00 97.75 72 ILE A CA 1
ATOM 513 C C . ILE A 1 72 ? 3.085 4.920 -6.175 1.00 97.75 72 ILE A C 1
ATOM 515 O O . ILE A 1 72 ? 4.152 4.467 -6.583 1.00 97.75 72 ILE A O 1
ATOM 519 N N . PHE A 1 73 ? 2.582 6.058 -6.651 1.00 96.31 73 PHE A N 1
ATOM 520 C CA . PHE A 1 73 ? 3.188 6.805 -7.764 1.00 96.31 73 PHE A CA 1
ATOM 521 C C . PHE A 1 73 ? 4.198 7.872 -7.336 1.00 96.31 73 PHE A C 1
ATOM 523 O O . PHE A 1 73 ? 4.695 8.611 -8.185 1.00 96.31 73 PHE A O 1
ATOM 530 N N . GLU A 1 74 ? 4.466 7.975 -6.040 1.00 95.12 74 GLU A N 1
ATOM 531 C CA . GLU A 1 74 ? 5.482 8.868 -5.497 1.00 95.12 74 GLU A CA 1
ATOM 532 C C . GLU A 1 74 ? 6.885 8.299 -5.745 1.00 95.12 74 GLU A C 1
ATOM 534 O O . GLU A 1 74 ? 7.080 7.087 -5.728 1.00 95.12 74 GLU A O 1
ATOM 539 N N . ASN A 1 75 ? 7.869 9.182 -5.933 1.00 93.69 75 ASN A N 1
ATOM 540 C CA . ASN A 1 75 ? 9.261 8.807 -6.231 1.00 93.69 75 ASN A CA 1
ATOM 541 C C . ASN A 1 75 ? 10.208 9.039 -5.038 1.00 93.69 75 ASN A C 1
ATOM 543 O O . ASN A 1 75 ? 11.424 9.078 -5.194 1.00 93.69 75 ASN A O 1
ATOM 547 N N . SER A 1 76 ? 9.668 9.279 -3.841 1.00 93.94 76 SER A N 1
ATOM 548 C CA . SER A 1 76 ? 10.462 9.407 -2.616 1.00 93.94 76 SER A CA 1
ATOM 549 C C . SER A 1 76 ? 9.849 8.558 -1.518 1.00 93.94 76 SER A C 1
ATOM 551 O O . SER A 1 76 ? 8.626 8.504 -1.407 1.00 93.94 76 SER A O 1
ATOM 553 N N . GLU A 1 77 ? 10.694 7.943 -0.694 1.00 92.50 77 GLU A N 1
ATOM 554 C CA . GLU A 1 77 ? 10.257 7.073 0.401 1.00 92.50 77 GLU A CA 1
ATOM 555 C C . GLU A 1 77 ? 9.280 7.784 1.341 1.00 92.50 77 GLU A C 1
ATOM 557 O O . GLU A 1 77 ? 8.204 7.268 1.621 1.00 92.50 77 GLU A O 1
ATOM 562 N N . MET A 1 78 ? 9.596 9.015 1.751 1.00 94.00 78 MET A N 1
ATOM 563 C CA . MET A 1 78 ? 8.743 9.784 2.661 1.00 94.00 78 MET A CA 1
ATOM 564 C C . MET A 1 78 ? 7.344 10.034 2.076 1.00 94.00 78 MET A C 1
ATOM 566 O O . MET A 1 78 ? 6.347 9.738 2.728 1.00 94.00 78 MET A O 1
ATOM 570 N N . ALA A 1 79 ? 7.258 10.534 0.837 1.00 95.44 79 ALA A N 1
ATOM 571 C CA . ALA A 1 79 ? 5.966 10.796 0.197 1.00 95.44 79 ALA A CA 1
ATOM 572 C C . ALA A 1 79 ? 5.199 9.499 -0.111 1.00 95.44 79 ALA A C 1
ATOM 574 O O . ALA A 1 79 ? 3.973 9.467 -0.009 1.00 95.44 79 ALA A O 1
ATOM 575 N N . GLY A 1 80 ? 5.921 8.432 -0.463 1.00 95.62 80 GLY A N 1
ATOM 576 C CA . GLY A 1 80 ? 5.353 7.116 -0.722 1.00 95.62 80 GLY A CA 1
ATOM 577 C C . GLY A 1 80 ? 4.694 6.519 0.516 1.00 95.62 80 GLY A C 1
ATOM 578 O O . GLY A 1 80 ? 3.516 6.170 0.471 1.00 95.62 80 GLY A O 1
ATOM 579 N N . VAL A 1 81 ? 5.402 6.512 1.646 1.00 96.00 81 VAL A N 1
ATOM 580 C CA . VAL A 1 81 ? 4.861 6.043 2.928 1.00 96.00 81 VAL A CA 1
ATOM 581 C C . VAL A 1 81 ? 3.658 6.891 3.350 1.00 96.00 81 VAL A C 1
ATOM 583 O O . VAL A 1 81 ? 2.607 6.351 3.698 1.00 96.00 81 VAL A O 1
ATOM 586 N N . ASP A 1 82 ? 3.740 8.222 3.251 1.00 97.00 82 ASP A N 1
ATOM 587 C CA . ASP A 1 82 ? 2.602 9.098 3.565 1.00 97.00 82 ASP A CA 1
ATOM 588 C C . ASP A 1 82 ? 1.344 8.728 2.760 1.00 97.00 82 ASP A C 1
ATOM 590 O O . ASP A 1 82 ? 0.224 8.764 3.295 1.00 97.00 82 ASP A O 1
ATOM 594 N N . LYS A 1 83 ? 1.531 8.319 1.497 1.00 97.44 83 LYS A N 1
ATOM 595 C CA . LYS A 1 83 ? 0.465 7.890 0.590 1.00 97.44 83 LYS A CA 1
ATOM 596 C C . LYS A 1 83 ? -0.182 6.573 1.019 1.00 97.44 83 LYS A C 1
ATOM 598 O O . LYS A 1 83 ? -1.410 6.477 1.030 1.00 97.44 83 LYS A O 1
ATOM 603 N N . GLU A 1 84 ? 0.605 5.584 1.429 1.00 97.88 84 GLU A N 1
ATOM 604 C CA . GLU A 1 84 ? 0.101 4.296 1.930 1.00 97.88 84 GLU A CA 1
ATOM 605 C C . GLU A 1 84 ? -0.798 4.487 3.153 1.00 97.88 84 GLU A C 1
ATOM 607 O O . GLU A 1 84 ? -1.933 4.000 3.205 1.00 97.88 84 GLU A O 1
ATOM 612 N N . TYR A 1 85 ? -0.334 5.278 4.124 1.00 97.88 85 TYR A N 1
ATOM 613 C CA . TYR A 1 85 ? -1.119 5.575 5.317 1.00 97.88 85 TYR A CA 1
ATOM 614 C C . TYR A 1 85 ? -2.352 6.433 5.000 1.00 97.88 85 TYR A C 1
ATOM 616 O O . TYR A 1 85 ? -3.364 6.332 5.698 1.00 97.88 85 TYR A O 1
ATOM 624 N N . GLU A 1 86 ? -2.316 7.264 3.955 1.00 97.88 86 GLU A N 1
ATOM 625 C CA . GLU A 1 86 ? -3.493 7.989 3.467 1.00 97.88 86 GLU A CA 1
ATOM 626 C C . GLU A 1 86 ? -4.573 7.035 2.943 1.00 97.88 86 GLU A C 1
ATOM 628 O O . GLU A 1 86 ? -5.743 7.174 3.314 1.00 97.88 86 GLU A O 1
ATOM 633 N N . ILE A 1 87 ? -4.175 6.016 2.178 1.00 97.75 87 ILE A N 1
ATOM 634 C CA . ILE A 1 87 ? -5.073 4.956 1.706 1.00 97.75 87 ILE A CA 1
ATOM 635 C C . ILE A 1 87 ? -5.659 4.181 2.891 1.00 97.75 87 ILE A C 1
ATOM 637 O O . ILE A 1 87 ? -6.874 3.992 2.951 1.00 97.75 87 ILE A O 1
ATOM 641 N N . LEU A 1 88 ? -4.850 3.785 3.881 1.00 97.94 88 LEU A N 1
ATOM 642 C CA . LEU A 1 88 ? -5.368 3.077 5.060 1.00 97.94 88 LEU A CA 1
ATOM 643 C C . LEU A 1 88 ? -6.375 3.909 5.860 1.00 97.94 88 LEU A C 1
ATOM 645 O O . LEU A 1 88 ? -7.415 3.383 6.264 1.00 97.94 88 LEU A O 1
ATOM 649 N N . ARG A 1 89 ? -6.109 5.209 6.052 1.00 97.25 89 ARG A N 1
ATOM 650 C CA . ARG A 1 89 ? -7.052 6.133 6.705 1.00 97.25 89 ARG A CA 1
ATOM 651 C C . ARG A 1 89 ? -8.360 6.239 5.928 1.00 97.25 89 ARG A C 1
ATOM 653 O O . ARG A 1 89 ? -9.424 6.189 6.542 1.00 97.25 89 ARG A O 1
ATOM 660 N N . TYR A 1 90 ?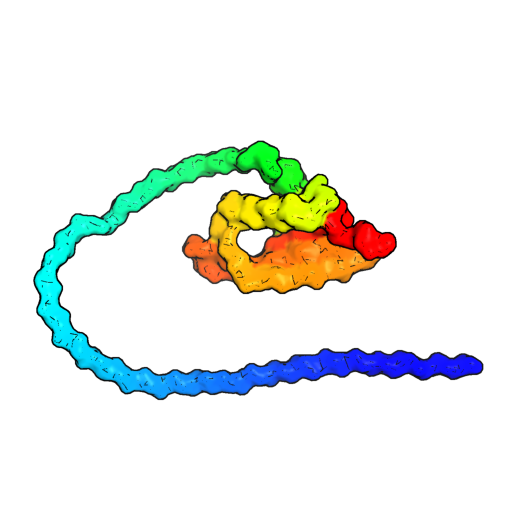 -8.290 6.345 4.600 1.00 96.31 90 TYR A N 1
ATOM 661 C CA . TYR A 1 90 ? -9.474 6.359 3.741 1.00 96.31 90 TYR A CA 1
ATOM 662 C C . TYR A 1 90 ? -10.286 5.060 3.862 1.00 96.31 90 TYR A C 1
ATOM 664 O O . TYR A 1 90 ? -11.503 5.106 4.030 1.00 96.31 90 TYR A O 1
ATOM 672 N N . LEU A 1 91 ? -9.609 3.908 3.880 1.00 96.12 91 LEU A N 1
ATOM 673 C CA . LEU A 1 91 ? -10.226 2.594 4.083 1.00 96.12 91 LEU A CA 1
ATOM 674 C C . LEU A 1 91 ? -10.665 2.340 5.536 1.00 96.12 91 LEU A C 1
ATOM 676 O O . LEU A 1 91 ? -11.244 1.293 5.817 1.00 96.12 91 LEU A O 1
ATOM 680 N N . LYS A 1 92 ? -10.397 3.280 6.454 1.00 97.19 92 LYS A N 1
ATOM 681 C CA . LYS A 1 92 ? -10.671 3.186 7.896 1.00 97.19 92 LYS A CA 1
ATOM 682 C C . LYS A 1 92 ? -10.003 1.979 8.565 1.00 97.19 92 LYS A C 1
ATOM 684 O O . LYS A 1 92 ? -10.517 1.454 9.548 1.00 97.19 92 LYS A O 1
ATOM 689 N N . LEU A 1 93 ? -8.844 1.560 8.060 1.00 97.69 93 LEU A N 1
ATOM 690 C CA . LEU A 1 93 ? -8.085 0.417 8.567 1.00 97.69 93 LEU A CA 1
ATOM 691 C C . LEU A 1 93 ? -6.974 0.862 9.511 1.00 97.69 93 LEU A C 1
ATOM 693 O O . LEU A 1 93 ? -6.352 1.907 9.317 1.00 97.69 93 LEU A O 1
ATOM 697 N N . LYS A 1 94 ? -6.706 0.046 10.533 1.00 97.81 94 LYS A N 1
ATOM 698 C CA . LYS A 1 94 ? -5.616 0.281 11.483 1.00 97.81 94 LYS A CA 1
ATOM 699 C C . LYS A 1 94 ? -4.436 -0.632 11.164 1.00 97.81 94 LYS A C 1
ATOM 701 O O . LYS A 1 94 ? -4.625 -1.846 11.183 1.00 97.81 94 LYS A O 1
ATOM 706 N N . PRO A 1 95 ? -3.235 -0.098 10.907 1.00 97.50 95 PRO A N 1
ATOM 707 C CA . PRO A 1 95 ? -2.051 -0.926 10.728 1.00 97.50 95 PRO A CA 1
ATOM 708 C C . PRO A 1 95 ? -1.674 -1.623 12.037 1.00 97.50 95 PRO A C 1
ATOM 710 O O . PRO A 1 95 ? -1.786 -1.044 13.117 1.00 97.50 95 PRO A O 1
ATOM 713 N N . GLN A 1 96 ? -1.234 -2.873 11.925 1.00 97.69 96 GLN A N 1
ATOM 714 C CA . GLN A 1 96 ? -0.762 -3.697 13.037 1.00 97.69 96 GLN A CA 1
ATOM 715 C C . GLN A 1 96 ? 0.713 -4.070 12.861 1.00 97.69 96 GLN A C 1
ATOM 717 O O . GLN A 1 96 ? 1.486 -4.006 13.812 1.00 97.69 96 GLN A O 1
ATOM 722 N N . SER A 1 97 ? 1.105 -4.463 11.651 1.00 97.56 97 SER A N 1
ATOM 723 C CA . SER A 1 97 ? 2.492 -4.768 11.303 1.00 97.56 97 SER A CA 1
ATOM 724 C C . SER A 1 97 ? 2.727 -4.561 9.812 1.00 97.56 97 SER A C 1
ATOM 726 O O . SER A 1 97 ? 1.777 -4.563 9.031 1.00 97.56 97 SER A O 1
ATOM 728 N N . GLN A 1 98 ? 3.991 -4.434 9.420 1.00 97.50 98 GLN A N 1
ATOM 729 C CA . GLN A 1 98 ? 4.408 -4.303 8.025 1.00 97.50 98 GLN A CA 1
ATOM 730 C C . GLN A 1 98 ? 5.464 -5.353 7.679 1.00 97.50 98 GLN A C 1
ATOM 732 O O . GLN A 1 98 ? 6.177 -5.838 8.565 1.00 97.50 98 GLN A O 1
ATOM 737 N N . ALA A 1 99 ? 5.568 -5.683 6.398 1.00 97.12 99 ALA A N 1
ATOM 738 C CA . ALA A 1 99 ? 6.606 -6.545 5.866 1.00 97.12 99 ALA A CA 1
ATOM 739 C C . ALA A 1 99 ? 6.977 -6.098 4.453 1.00 97.12 99 ALA A C 1
ATOM 741 O O . ALA A 1 99 ? 6.128 -6.040 3.567 1.00 97.12 99 ALA A O 1
ATOM 742 N N . LEU A 1 100 ? 8.270 -5.873 4.237 1.00 96.19 100 LEU A N 1
ATOM 743 C CA . LEU A 1 100 ? 8.816 -5.645 2.910 1.00 96.19 100 LEU A CA 1
ATOM 744 C C . LEU A 1 100 ? 8.915 -6.980 2.168 1.00 96.19 100 LEU A C 1
ATOM 746 O O . LEU A 1 100 ? 9.553 -7.920 2.652 1.00 96.19 100 LEU A O 1
ATOM 750 N N . VAL A 1 101 ? 8.314 -7.060 0.985 1.00 95.06 101 VAL A N 1
ATOM 751 C CA . VAL A 1 101 ? 8.334 -8.256 0.142 1.00 95.06 101 VAL A CA 1
ATOM 752 C C . VAL A 1 101 ? 8.935 -7.908 -1.209 1.00 95.06 101 VAL A C 1
ATOM 754 O O . VAL A 1 101 ? 8.351 -7.168 -1.995 1.00 95.06 101 VAL A O 1
ATOM 757 N N . THR A 1 102 ? 10.096 -8.479 -1.507 1.00 91.44 102 THR A N 1
ATOM 758 C CA . THR A 1 102 ? 10.735 -8.361 -2.817 1.00 91.44 102 THR A CA 1
ATOM 759 C C . THR A 1 102 ? 10.322 -9.536 -3.702 1.00 91.44 102 THR A C 1
ATOM 761 O O . THR A 1 102 ? 10.438 -10.702 -3.323 1.00 91.44 102 THR A O 1
ATOM 764 N N . GLY A 1 103 ? 9.783 -9.229 -4.879 1.00 80.69 103 GLY A N 1
ATOM 765 C CA . GLY A 1 103 ? 9.570 -10.185 -5.963 1.00 80.69 103 GLY A CA 1
ATOM 766 C C . GLY A 1 103 ? 10.704 -10.127 -6.987 1.00 80.69 103 GLY A C 1
ATOM 767 O O . GLY A 1 103 ? 11.672 -9.392 -6.820 1.00 80.69 103 GLY A O 1
ATOM 768 N N . GLU A 1 104 ? 10.567 -10.876 -8.082 1.00 79.12 104 GLU A N 1
ATOM 769 C CA . GLU A 1 104 ? 11.574 -10.894 -9.157 1.00 79.12 104 GLU A CA 1
ATOM 770 C C . GLU A 1 104 ? 11.743 -9.533 -9.853 1.00 79.12 104 GLU A C 1
ATOM 772 O O . GLU A 1 104 ? 12.838 -9.207 -10.300 1.00 79.12 104 GLU A O 1
ATOM 777 N N . SER A 1 105 ? 10.671 -8.739 -9.955 1.00 85.31 105 SER A N 1
ATOM 778 C CA . SER A 1 105 ? 10.655 -7.476 -10.712 1.00 85.31 105 SER A CA 1
ATOM 779 C C . SER A 1 105 ? 10.027 -6.291 -9.980 1.00 85.31 105 SER A C 1
ATOM 781 O O . SER A 1 105 ? 10.019 -5.185 -10.513 1.00 85.31 105 SER A O 1
ATOM 783 N N . LYS A 1 106 ? 9.469 -6.516 -8.789 1.00 92.19 106 LYS A N 1
ATOM 784 C CA . LYS A 1 106 ? 8.716 -5.514 -8.032 1.00 92.19 106 LYS A CA 1
ATOM 785 C C . LYS A 1 106 ? 9.003 -5.635 -6.550 1.00 92.19 106 LYS A C 1
ATOM 787 O O . LYS A 1 106 ? 9.207 -6.746 -6.055 1.00 92.19 106 LYS A O 1
ATOM 792 N N . THR A 1 107 ? 8.934 -4.509 -5.854 1.00 94.81 107 THR A N 1
ATOM 793 C CA . THR A 1 107 ? 8.975 -4.480 -4.394 1.00 94.81 107 THR A CA 1
ATOM 794 C C . THR A 1 107 ? 7.628 -4.045 -3.850 1.00 94.81 107 THR A C 1
ATOM 796 O O . THR A 1 107 ? 7.011 -3.114 -4.367 1.00 94.81 107 THR A O 1
ATOM 799 N N . TYR A 1 108 ? 7.180 -4.729 -2.803 1.00 97.00 108 TYR A N 1
ATOM 800 C CA . TYR A 1 108 ? 5.904 -4.479 -2.161 1.00 97.00 108 TYR A CA 1
ATOM 801 C C . TYR A 1 108 ? 6.086 -4.164 -0.681 1.00 97.00 108 TYR A C 1
ATOM 803 O O . TYR A 1 108 ? 6.899 -4.814 -0.019 1.00 97.00 108 TYR A O 1
ATOM 811 N N . ASP A 1 109 ? 5.269 -3.253 -0.156 1.00 97.31 109 ASP A N 1
ATOM 812 C CA . ASP A 1 109 ? 4.988 -3.201 1.278 1.00 97.31 109 ASP A CA 1
ATOM 813 C C . ASP A 1 109 ? 3.663 -3.919 1.563 1.00 97.31 109 ASP A C 1
ATOM 815 O O . ASP A 1 109 ? 2.643 -3.702 0.900 1.00 97.31 109 ASP A O 1
ATOM 819 N N . ALA A 1 110 ? 3.690 -4.840 2.521 1.00 98.19 110 ALA A N 1
ATOM 820 C CA . ALA A 1 110 ? 2.551 -5.649 2.923 1.00 98.19 110 ALA A CA 1
ATOM 821 C C . ALA A 1 110 ? 2.157 -5.293 4.357 1.00 98.19 110 ALA A C 1
ATOM 823 O O . ALA A 1 110 ? 2.761 -5.760 5.328 1.00 98.19 110 ALA A O 1
ATOM 824 N N . LEU A 1 111 ? 1.105 -4.488 4.503 1.00 98.50 111 LEU A N 1
ATOM 825 C CA . LEU A 1 111 ? 0.617 -4.056 5.807 1.00 98.50 111 LEU A CA 1
ATOM 826 C C . LEU A 1 111 ? -0.473 -5.009 6.282 1.00 98.50 111 LEU A C 1
ATOM 828 O O . LEU A 1 111 ? -1.534 -5.131 5.673 1.00 98.50 111 LEU A O 1
ATOM 832 N N . THR A 1 112 ? -0.231 -5.675 7.406 1.00 98.50 112 THR A N 1
ATOM 833 C CA . THR A 1 112 ? -1.292 -6.360 8.147 1.00 98.50 112 THR A CA 1
ATOM 834 C C . THR A 1 112 ? -2.090 -5.310 8.900 1.00 98.50 112 THR A C 1
ATOM 836 O O . THR A 1 112 ? -1.532 -4.535 9.678 1.00 98.50 112 THR A O 1
ATOM 839 N N . VAL A 1 113 ? -3.396 -5.280 8.662 1.00 98.62 113 VAL A N 1
ATOM 840 C CA . VAL A 1 113 ? -4.310 -4.272 9.189 1.00 98.62 113 VAL A CA 1
ATOM 841 C C . VAL A 1 113 ? -5.522 -4.918 9.849 1.00 98.62 113 VAL A C 1
ATOM 843 O O . VAL A 1 113 ? -5.929 -6.021 9.482 1.00 98.62 113 VAL A O 1
ATOM 846 N N . ILE A 1 114 ? -6.116 -4.202 10.797 1.00 98.38 114 ILE A N 1
ATOM 847 C CA . ILE A 1 114 ? -7.375 -4.551 11.453 1.00 98.38 114 ILE A CA 1
ATOM 848 C C . ILE A 1 114 ? -8.472 -3.619 10.939 1.00 98.38 114 ILE A C 1
ATOM 850 O O . ILE A 1 114 ? -8.291 -2.396 10.909 1.00 98.38 114 ILE A O 1
ATOM 854 N N . ASP A 1 115 ? -9.620 -4.189 10.584 1.00 97.44 115 ASP A N 1
ATOM 855 C CA . ASP A 1 115 ? -10.863 -3.443 10.432 1.00 97.44 115 ASP A CA 1
ATOM 856 C C . ASP A 1 115 ? -11.455 -3.162 11.826 1.00 97.44 115 ASP A C 1
ATOM 858 O O . ASP A 1 115 ? -11.858 -4.092 12.524 1.00 97.44 115 ASP A O 1
ATOM 862 N N . PRO A 1 116 ? -11.502 -1.903 12.294 1.00 96.56 116 PRO A N 1
ATOM 863 C CA . PRO A 1 116 ? -12.002 -1.589 13.628 1.00 96.56 116 PRO A CA 1
ATOM 864 C C . PRO A 1 116 ? -13.517 -1.788 13.773 1.00 96.56 116 PRO A C 1
ATOM 866 O O . PRO A 1 116 ? -14.008 -1.753 14.900 1.00 96.56 116 PRO A O 1
ATOM 869 N N . GLN A 1 117 ? -14.260 -1.947 12.673 1.00 95.56 117 GLN A N 1
ATOM 870 C CA . GLN A 1 117 ? -15.702 -2.180 12.699 1.00 95.56 117 GLN A CA 1
ATOM 871 C C . GLN A 1 117 ? -16.027 -3.663 12.890 1.00 95.56 117 GLN A C 1
ATOM 873 O O . GLN A 1 117 ? -16.953 -3.982 13.632 1.00 95.56 117 GLN A O 1
ATOM 878 N N . THR A 1 118 ? -15.271 -4.559 12.248 1.00 96.88 118 THR A N 1
ATOM 879 C CA . THR A 1 118 ? -15.523 -6.012 12.309 1.00 96.88 118 THR A CA 1
ATOM 880 C C . THR A 1 118 ? -14.561 -6.763 13.227 1.00 96.88 118 THR A C 1
ATOM 882 O O . THR A 1 118 ? -14.897 -7.831 13.728 1.00 96.88 118 THR A O 1
ATOM 885 N N . GLY A 1 119 ? -13.380 -6.200 13.483 1.00 96.81 119 GLY A N 1
ATOM 886 C CA . GLY A 1 119 ? -12.271 -6.873 14.157 1.00 96.81 119 GLY A CA 1
ATOM 887 C C . GLY A 1 119 ? -11.438 -7.767 13.235 1.00 96.81 119 GLY A C 1
ATOM 888 O O . GLY A 1 119 ? -10.472 -8.367 13.704 1.00 96.81 119 GLY A O 1
ATOM 889 N N . ASP A 1 120 ? -11.770 -7.852 11.943 1.00 97.75 120 ASP A N 1
ATOM 890 C CA . ASP A 1 120 ? -11.078 -8.739 11.011 1.00 97.75 120 ASP A CA 1
ATOM 891 C C . ASP A 1 120 ? -9.664 -8.252 10.707 1.00 97.75 120 ASP A C 1
ATOM 893 O O . ASP A 1 120 ? -9.413 -7.065 10.485 1.00 97.75 120 ASP A O 1
ATOM 897 N N . THR A 1 121 ? -8.738 -9.203 10.623 1.00 98.06 121 THR A N 1
ATOM 898 C CA . THR A 1 121 ? -7.375 -8.961 10.157 1.00 98.06 121 THR A CA 1
ATOM 899 C C . THR A 1 121 ? -7.253 -9.298 8.675 1.00 98.06 121 THR A C 1
ATOM 901 O O . THR A 1 121 ? -7.671 -10.368 8.234 1.00 98.06 121 THR A O 1
ATOM 904 N N . ARG A 1 122 ? -6.627 -8.408 7.901 1.00 97.81 122 ARG A N 1
ATOM 905 C CA . ARG A 1 122 ? -6.272 -8.651 6.495 1.00 97.81 122 ARG A CA 1
ATOM 906 C C . ARG A 1 122 ? -4.937 -8.014 6.141 1.00 97.81 122 ARG A C 1
ATOM 908 O O . ARG A 1 122 ? -4.457 -7.145 6.861 1.00 97.81 122 ARG A O 1
ATOM 915 N N . THR A 1 123 ? -4.356 -8.413 5.018 1.00 98.56 123 THR A N 1
ATOM 916 C CA . THR A 1 123 ? -3.169 -7.758 4.458 1.00 98.56 123 THR A CA 1
ATOM 917 C C . THR A 1 123 ? -3.583 -6.816 3.337 1.00 98.56 123 THR A C 1
ATOM 919 O O . THR A 1 123 ? -4.393 -7.190 2.489 1.00 98.56 123 THR A O 1
ATOM 922 N N . VAL A 1 124 ? -3.026 -5.608 3.340 1.00 98.69 124 VAL A N 1
ATOM 923 C CA . VAL A 1 124 ? -3.103 -4.653 2.237 1.00 98.69 124 VAL A CA 1
ATOM 924 C C . VAL A 1 124 ? -1.728 -4.570 1.590 1.00 98.69 124 VAL A C 1
ATOM 926 O O . VAL A 1 124 ? -0.730 -4.370 2.279 1.00 98.69 124 VAL A O 1
ATOM 929 N N . TRP A 1 125 ? -1.691 -4.762 0.279 1.00 98.56 125 TRP A N 1
ATOM 930 C CA . TRP A 1 125 ? -0.478 -4.771 -0.527 1.00 98.56 125 TRP A CA 1
ATOM 931 C C . TRP A 1 125 ? -0.324 -3.454 -1.282 1.00 98.56 125 TRP A C 1
ATOM 933 O O . TRP A 1 125 ? -1.259 -3.010 -1.958 1.00 98.56 125 TRP A O 1
ATOM 943 N N . PHE A 1 126 ? 0.875 -2.886 -1.212 1.00 98.38 126 PHE A N 1
ATOM 944 C CA . PHE A 1 126 ? 1.290 -1.692 -1.938 1.00 98.38 126 PHE A CA 1
ATOM 945 C C . PHE A 1 126 ? 2.467 -2.035 -2.846 1.00 98.38 126 PHE A C 1
ATOM 947 O O . PHE A 1 126 ? 3.401 -2.700 -2.411 1.00 98.38 126 PHE A O 1
ATOM 954 N N . ASP A 1 127 ? 2.416 -1.628 -4.113 1.00 97.31 127 ASP A N 1
ATOM 955 C CA . ASP A 1 127 ? 3.556 -1.694 -5.031 1.00 97.31 127 ASP A CA 1
ATOM 956 C C . ASP A 1 127 ? 4.357 -0.398 -4.882 1.00 97.31 127 ASP A C 1
ATOM 958 O O . ASP A 1 127 ? 3.898 0.680 -5.275 1.00 97.31 127 ASP A O 1
ATOM 962 N N . ILE A 1 128 ? 5.538 -0.526 -4.279 1.00 96.62 128 ILE A N 1
ATOM 963 C CA . ILE A 1 128 ? 6.419 0.582 -3.889 1.00 96.62 128 ILE A CA 1
ATOM 964 C C . ILE A 1 128 ? 7.636 0.710 -4.807 1.00 96.62 128 ILE A C 1
ATOM 966 O O . ILE A 1 128 ? 8.592 1.423 -4.503 1.00 96.62 128 ILE A O 1
ATOM 970 N N . SER A 1 129 ? 7.611 0.023 -5.951 1.00 94.62 129 SER A N 1
ATOM 971 C CA . SER A 1 129 ? 8.749 -0.064 -6.874 1.00 94.62 129 SER A CA 1
ATOM 972 C C . SER A 1 129 ? 9.228 1.301 -7.391 1.00 94.62 129 SER A C 1
ATOM 974 O O . SER A 1 129 ? 10.371 1.415 -7.817 1.00 94.62 129 SER A O 1
ATOM 976 N N . ASN A 1 130 ? 8.385 2.340 -7.340 1.00 92.62 130 ASN A N 1
ATOM 977 C CA . ASN A 1 130 ? 8.723 3.688 -7.816 1.00 92.62 130 ASN A CA 1
ATOM 978 C C . ASN A 1 130 ? 9.639 4.479 -6.871 1.00 92.62 130 ASN A C 1
ATOM 980 O O . ASN A 1 130 ? 10.231 5.467 -7.291 1.00 92.62 130 ASN A O 1
ATOM 984 N N . PHE A 1 131 ? 9.751 4.079 -5.604 1.00 88.00 131 PHE A N 1
ATOM 985 C CA . PHE A 1 131 ? 10.622 4.755 -4.636 1.00 88.00 131 PHE A CA 1
ATOM 986 C C . PHE A 1 131 ? 11.500 3.791 -3.834 1.00 88.00 131 PHE A C 1
ATOM 988 O O . PHE A 1 131 ? 12.408 4.230 -3.130 1.00 88.00 131 PHE A O 1
ATOM 995 N N . PHE A 1 132 ? 11.261 2.483 -3.944 1.00 81.44 132 PHE A N 1
ATOM 996 C CA . PHE A 1 132 ? 12.052 1.454 -3.290 1.00 81.44 132 PHE A CA 1
ATOM 997 C C . PHE A 1 132 ? 12.777 0.592 -4.330 1.00 81.44 132 PHE A C 1
ATOM 999 O O . PHE A 1 132 ? 12.155 -0.174 -5.065 1.00 81.44 132 PHE A O 1
ATOM 1006 N N . GLY A 1 133 ? 14.109 0.696 -4.368 1.00 66.38 133 GLY A N 1
ATOM 1007 C CA . GLY A 1 133 ? 14.965 -0.025 -5.322 1.00 66.38 133 GLY A CA 1
ATOM 1008 C C . GLY A 1 133 ? 15.900 0.866 -6.143 1.00 66.38 133 GLY A C 1
ATOM 1009 O O . GLY A 1 133 ? 16.864 0.353 -6.696 1.00 66.38 133 GLY A O 1
ATOM 1010 N N . GLU A 1 134 ? 15.699 2.188 -6.149 1.00 57.00 134 GLU A N 1
ATOM 1011 C CA . GLU A 1 134 ? 16.621 3.148 -6.790 1.00 57.00 134 GLU A CA 1
ATOM 1012 C C . GLU A 1 134 ? 17.893 3.445 -5.961 1.00 57.00 134 GLU A C 1
ATOM 1014 O O . GLU A 1 134 ? 18.684 4.313 -6.318 1.00 57.00 134 GLU A O 1
ATOM 1019 N N . MET A 1 135 ? 18.124 2.739 -4.845 1.00 45.09 135 MET A N 1
ATOM 1020 C CA . MET A 1 135 ? 19.283 2.957 -3.961 1.00 45.09 135 MET A CA 1
ATOM 1021 C C . ME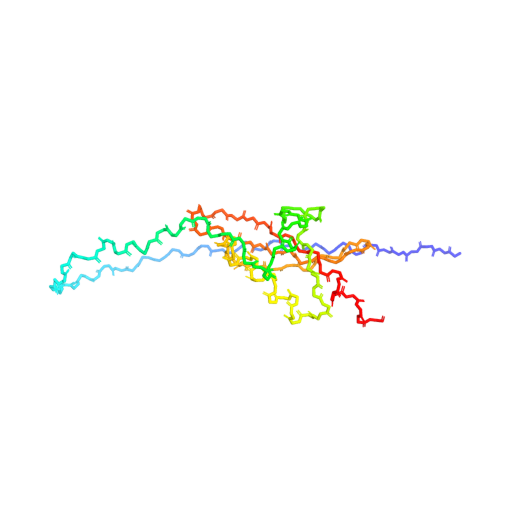T A 1 135 ? 20.566 2.195 -4.359 1.00 45.09 135 MET A C 1
ATOM 1023 O O . MET A 1 135 ? 21.472 2.085 -3.529 1.00 45.09 135 MET A O 1
ATOM 1027 N N . PHE A 1 136 ? 20.688 1.694 -5.594 1.00 41.69 136 PHE A N 1
ATOM 1028 C CA . PHE A 1 136 ? 21.912 1.029 -6.072 1.00 41.69 136 PHE A CA 1
ATOM 1029 C C . PHE A 1 136 ? 22.329 1.478 -7.471 1.00 41.69 136 PHE A C 1
ATOM 1031 O O . PHE A 1 136 ? 21.490 1.395 -8.394 1.00 41.69 136 PHE A O 1
#

Sequence (136 aa):
MVYDGIMRMSRITLAFTAFVLAPMSISARPALAEPDAAPSAAPVQPDAAAPKSITKELASGDGKTQATAYVIFENSEMAGVDKEYEILRYLKLKPQSQALVTGESKTYDALTVIDPQTGDTRTVWFDISNFFGEMF

Secondary structure (DSSP, 8-state):
-----------------------------------------------PPPPGGGHHHHTT--SSSGGGPEEP--SSHHHHHHHHHHHHHHTTPEEEEEEEEE-SS-EEEEEEEE-TTT--EEEEEEE-TTTSS---

Radius of gyration: 23.18 Å; chains: 1; bounding box: 62×43×57 Å